Protein AF-A0A7C9TM51-F1 (afdb_monomer_lite)

Organism: NCBI:txid2707176

Foldseek 3Di:
DPPPQAFQVVLLVVLVVLLVLLVVLVVCVDPPDPSLLSSLLSLLVSLQSLLQRSQKDWDWAFDDQDPVRDTDTDTDIDRPDPDSFNLVSLVPRDPVLLVLLQVLVCPAPCVVVAVTLSRLSVVCRCSNVLSVCVVDDNHDDPPCSVSSSSSSVSSSVSSVVVNPPPPD

Radius of gyration: 18.04 Å; chains: 1; bounding box: 52×34×55 Å

Structure (mmCIF, N/CA/C/O backbone):
data_AF-A0A7C9TM51-F1
#
_entry.id   AF-A0A7C9TM51-F1
#
loop_
_atom_site.group_PDB
_atom_site.id
_atom_site.type_symbol
_atom_site.label_atom_id
_atom_site.label_alt_id
_atom_site.label_comp_id
_atom_site.label_asym_id
_atom_site.label_entity_id
_atom_site.label_seq_id
_atom_site.pdbx_PDB_ins_code
_atom_site.Cartn_x
_atom_site.Cartn_y
_atom_site.Cartn_z
_atom_site.occupancy
_atom_site.B_iso_or_equiv
_atom_site.auth_seq_id
_atom_site.auth_comp_id
_atom_site.auth_asym_id
_atom_site.auth_atom_id
_atom_site.pdbx_PDB_model_num
ATOM 1 N N . MET A 1 1 ? 15.836 -14.462 -17.657 1.00 35.88 1 MET A N 1
ATOM 2 C CA . MET A 1 1 ? 16.310 -13.190 -17.071 1.00 35.88 1 MET A CA 1
ATOM 3 C C . MET A 1 1 ? 15.719 -13.079 -15.678 1.00 35.88 1 MET A C 1
ATOM 5 O O . MET A 1 1 ? 14.525 -13.315 -15.535 1.00 35.88 1 MET A O 1
ATOM 9 N N . ALA A 1 2 ? 16.537 -12.854 -14.650 1.00 38.88 2 ALA A N 1
ATOM 10 C CA . ALA A 1 2 ? 16.034 -12.693 -13.288 1.00 38.88 2 ALA A CA 1
ATOM 11 C C . ALA A 1 2 ? 15.130 -11.451 -13.243 1.00 38.88 2 ALA A C 1
ATOM 13 O O . ALA A 1 2 ? 15.552 -10.382 -13.676 1.00 38.88 2 ALA A O 1
ATOM 14 N N . ARG A 1 3 ? 13.878 -11.611 -12.786 1.00 53.28 3 ARG A N 1
ATOM 15 C CA . ARG A 1 3 ? 12.955 -10.488 -12.568 1.00 53.28 3 ARG A CA 1
ATOM 16 C C . ARG A 1 3 ? 13.651 -9.456 -11.693 1.00 53.28 3 ARG A C 1
ATOM 18 O O . ARG A 1 3 ? 14.168 -9.835 -10.642 1.00 53.28 3 ARG A O 1
ATOM 25 N N . ASN A 1 4 ? 13.627 -8.191 -12.112 1.00 55.09 4 ASN A N 1
ATOM 26 C CA . ASN A 1 4 ? 14.012 -7.077 -11.254 1.00 55.09 4 ASN A CA 1
ATOM 27 C C . ASN A 1 4 ? 13.196 -7.189 -9.964 1.00 55.09 4 ASN A C 1
ATOM 29 O O . ASN A 1 4 ? 11.983 -7.018 -9.958 1.00 55.09 4 ASN A O 1
ATOM 33 N N . SER A 1 5 ? 13.863 -7.578 -8.885 1.00 65.50 5 SER A N 1
ATOM 34 C CA . SER A 1 5 ? 13.264 -7.854 -7.582 1.00 65.50 5 SER A CA 1
ATOM 35 C C . SER A 1 5 ? 13.151 -6.602 -6.712 1.00 65.50 5 SER A C 1
ATOM 37 O O . SER A 1 5 ? 12.808 -6.684 -5.533 1.00 65.50 5 SER A O 1
ATOM 39 N N . LEU A 1 6 ? 13.432 -5.441 -7.302 1.00 80.56 6 LEU A N 1
ATOM 40 C CA . LEU A 1 6 ? 13.344 -4.141 -6.664 1.00 80.56 6 LEU A CA 1
ATOM 41 C C . LEU A 1 6 ? 11.978 -3.498 -6.937 1.00 80.56 6 LEU A C 1
ATOM 43 O O . LEU A 1 6 ? 11.444 -3.639 -8.039 1.00 80.56 6 LEU A O 1
ATOM 47 N N . PRO A 1 7 ? 11.414 -2.788 -5.949 1.00 87.38 7 PRO A N 1
ATOM 48 C CA . PRO A 1 7 ? 10.175 -2.051 -6.133 1.00 87.38 7 PRO A CA 1
ATOM 49 C C . PRO A 1 7 ? 10.380 -0.886 -7.110 1.00 87.38 7 PRO A C 1
ATOM 51 O O . PRO A 1 7 ? 11.380 -0.170 -7.049 1.00 87.38 7 PRO A O 1
ATOM 54 N N . GLN A 1 8 ? 9.414 -0.660 -7.999 1.00 88.50 8 GLN A N 1
ATOM 55 C CA . GLN A 1 8 ? 9.436 0.477 -8.916 1.00 88.50 8 GLN A CA 1
ATOM 56 C C . GLN A 1 8 ? 9.170 1.786 -8.175 1.00 88.50 8 GLN A C 1
ATOM 58 O O . GLN A 1 8 ? 8.048 2.060 -7.743 1.00 88.50 8 GLN A O 1
ATOM 63 N N . MET A 1 9 ? 10.202 2.621 -8.057 1.00 87.62 9 MET A N 1
ATOM 64 C CA . MET A 1 9 ? 10.177 3.783 -7.165 1.00 87.62 9 MET A CA 1
ATOM 65 C C . MET A 1 9 ? 9.151 4.852 -7.542 1.00 87.62 9 MET A C 1
ATOM 67 O O . MET A 1 9 ? 8.621 5.508 -6.654 1.00 87.62 9 MET A O 1
ATOM 71 N N . HIS A 1 10 ? 8.802 5.017 -8.819 1.00 86.69 10 HIS A N 1
ATOM 72 C CA . HIS A 1 10 ? 7.739 5.958 -9.186 1.00 86.69 10 HIS A CA 1
ATOM 73 C C . HIS A 1 10 ? 6.361 5.483 -8.672 1.00 86.69 10 HIS A C 1
ATOM 75 O O . HIS A 1 10 ? 5.588 6.306 -8.190 1.00 86.69 10 HIS A O 1
ATOM 81 N N . VAL A 1 11 ? 6.085 4.165 -8.673 1.00 91.19 11 VAL A N 1
ATOM 82 C CA . VAL A 1 11 ? 4.872 3.584 -8.060 1.00 91.19 11 VAL A CA 1
ATOM 83 C C . VAL A 1 11 ? 4.890 3.813 -6.550 1.00 91.19 11 VAL A C 1
ATOM 85 O O . VAL A 1 11 ? 3.869 4.175 -5.970 1.00 91.19 11 VAL A O 1
ATOM 88 N N . VAL A 1 12 ? 6.058 3.659 -5.916 1.00 93.00 12 VAL A N 1
ATOM 89 C CA . VAL A 1 12 ? 6.255 3.943 -4.484 1.00 93.00 12 VAL A CA 1
ATOM 90 C C . VAL A 1 12 ? 5.983 5.417 -4.174 1.00 93.00 12 VAL A C 1
ATOM 92 O O . VAL A 1 12 ? 5.310 5.716 -3.193 1.00 93.00 12 VAL A O 1
ATOM 95 N N . THR A 1 13 ? 6.439 6.349 -5.012 1.00 93.19 13 THR A N 1
ATOM 96 C CA . THR A 1 13 ? 6.151 7.782 -4.852 1.00 93.19 13 THR A CA 1
ATOM 97 C C . THR A 1 13 ? 4.654 8.067 -4.945 1.00 93.19 13 THR A C 1
ATOM 99 O O . THR A 1 13 ? 4.122 8.802 -4.114 1.00 93.19 13 THR A O 1
ATOM 102 N N . THR A 1 14 ? 3.943 7.448 -5.891 1.00 94.75 14 THR A N 1
ATOM 103 C CA . THR A 1 14 ? 2.479 7.554 -5.963 1.00 94.75 14 THR A CA 1
ATOM 104 C C . THR A 1 14 ? 1.813 6.957 -4.720 1.00 94.75 14 THR A C 1
ATOM 106 O O . THR A 1 14 ? 0.929 7.586 -4.142 1.00 94.75 14 THR A O 1
ATOM 109 N N . ALA A 1 15 ? 2.265 5.791 -4.251 1.00 96.88 15 ALA A N 1
ATOM 110 C CA . ALA A 1 15 ? 1.773 5.174 -3.019 1.00 96.88 15 ALA A CA 1
ATOM 111 C C . ALA A 1 15 ? 1.973 6.091 -1.799 1.00 96.88 15 ALA A C 1
ATOM 113 O O . ALA A 1 15 ? 1.061 6.246 -0.990 1.00 96.88 15 ALA A O 1
ATOM 114 N N . ASN A 1 16 ? 3.130 6.756 -1.703 1.00 97.25 16 ASN A N 1
ATOM 115 C CA . ASN A 1 16 ? 3.433 7.722 -0.647 1.00 97.25 16 ASN A CA 1
ATOM 116 C C . ASN A 1 16 ? 2.468 8.913 -0.657 1.00 97.25 16 ASN A C 1
ATOM 118 O O . ASN A 1 16 ? 2.090 9.376 0.416 1.00 97.25 16 ASN A O 1
ATOM 122 N N . ALA A 1 17 ? 2.062 9.398 -1.834 1.00 98.00 17 ALA A N 1
ATOM 123 C CA . ALA A 1 17 ? 1.094 10.486 -1.939 1.00 98.00 17 ALA A CA 1
ATOM 124 C C . ALA A 1 17 ? -0.264 10.075 -1.349 1.00 98.00 17 ALA A C 1
ATOM 126 O O . ALA A 1 17 ? -0.779 10.768 -0.477 1.00 98.00 17 ALA A O 1
ATOM 127 N N . PHE A 1 18 ? -0.785 8.904 -1.733 1.00 98.25 18 PHE A N 1
ATOM 128 C CA . PHE A 1 18 ? -2.032 8.368 -1.172 1.00 98.25 18 PHE A CA 1
ATOM 129 C C . PHE A 1 18 ? -1.929 8.098 0.335 1.00 98.25 18 PHE A C 1
ATOM 131 O O . PHE A 1 18 ? -2.828 8.468 1.090 1.00 98.25 18 PHE A O 1
ATOM 138 N N . ALA A 1 19 ? -0.814 7.527 0.801 1.00 97.81 19 ALA A N 1
ATOM 139 C CA . ALA A 1 19 ? -0.575 7.326 2.228 1.00 97.81 19 ALA A CA 1
ATOM 140 C C . ALA A 1 19 ? -0.592 8.663 2.986 1.00 97.81 19 ALA A C 1
ATOM 142 O O . ALA A 1 19 ? -1.252 8.771 4.019 1.00 97.81 19 ALA A O 1
ATOM 143 N N . LYS A 1 20 ? 0.062 9.701 2.442 1.00 98.06 20 LYS A N 1
ATOM 144 C CA . LYS A 1 20 ? 0.092 11.031 3.057 1.00 98.06 20 LYS A CA 1
ATOM 145 C C . LYS A 1 20 ? -1.285 11.691 3.075 1.00 98.06 20 LYS A C 1
ATOM 147 O O . LYS A 1 20 ? -1.646 12.306 4.071 1.00 98.06 20 LYS A O 1
ATOM 152 N N . THR A 1 21 ? -2.080 11.540 2.019 1.00 97.88 21 THR A N 1
ATOM 153 C CA . THR A 1 21 ? -3.471 12.011 2.016 1.00 97.88 21 THR A CA 1
ATOM 154 C C . THR A 1 21 ? -4.294 11.325 3.108 1.00 97.88 21 THR A C 1
ATOM 156 O O . THR A 1 21 ? -5.058 11.990 3.802 1.00 97.88 21 THR A O 1
ATOM 159 N N . GLY A 1 22 ? -4.104 10.018 3.317 1.00 96.81 22 GLY A N 1
ATOM 160 C CA . GLY A 1 22 ? -4.700 9.297 4.444 1.00 96.81 22 GLY A CA 1
ATOM 161 C C . GLY A 1 22 ? -4.276 9.867 5.804 1.00 96.81 22 GLY A C 1
ATOM 162 O O . GLY A 1 22 ? -5.128 10.143 6.641 1.00 96.81 22 GLY A O 1
ATOM 163 N N . GLU A 1 23 ? -2.980 10.104 6.020 1.00 96.56 23 GLU A N 1
ATOM 164 C CA . GLU A 1 23 ? -2.471 10.738 7.251 1.00 96.56 23 GLU A CA 1
ATOM 165 C C . GLU A 1 23 ? -3.153 12.081 7.528 1.00 96.56 23 GLU A C 1
ATOM 167 O O . GLU A 1 23 ? -3.675 12.284 8.621 1.00 96.56 23 GLU A O 1
ATOM 172 N N . LEU A 1 24 ? -3.212 12.958 6.522 1.00 97.44 24 LEU A N 1
ATOM 173 C CA . LEU A 1 24 ? -3.816 14.286 6.654 1.00 97.44 24 LEU A CA 1
ATOM 174 C C . LEU A 1 24 ? -5.304 14.205 7.017 1.00 97.44 24 LEU A C 1
ATOM 176 O O . LEU A 1 24 ? -5.754 14.910 7.912 1.00 97.44 24 LEU A O 1
ATOM 180 N N . LEU A 1 25 ? -6.063 13.291 6.403 1.00 96.50 25 LEU A N 1
ATOM 181 C CA . LEU A 1 25 ? -7.475 13.086 6.751 1.00 96.50 25 LEU A CA 1
ATOM 182 C C . LEU A 1 25 ? -7.656 12.617 8.201 1.00 96.50 25 LEU A C 1
ATOM 184 O O . LEU A 1 25 ? -8.606 13.026 8.869 1.00 96.50 25 LEU A O 1
ATOM 188 N N . LEU A 1 26 ? -6.753 11.765 8.693 1.00 94.62 26 LEU A N 1
ATOM 189 C CA . LEU A 1 26 ? -6.781 11.277 10.071 1.00 94.62 26 LEU A CA 1
ATOM 190 C C . LEU A 1 26 ? -6.388 12.354 11.092 1.00 94.62 26 LEU A C 1
ATOM 192 O O . LEU A 1 26 ? -6.890 12.320 12.222 1.00 94.62 26 LEU A O 1
ATOM 196 N N . GLU A 1 27 ? -5.483 13.255 10.709 1.00 95.50 27 GLU A N 1
ATOM 197 C CA . GLU A 1 27 ? -5.024 14.398 11.503 1.00 95.50 27 GLU A CA 1
ATOM 198 C C . GLU A 1 27 ? -6.099 15.489 11.583 1.00 95.50 27 GLU A C 1
ATOM 200 O O . GLU A 1 27 ? -6.460 15.905 12.682 1.00 95.50 27 GLU A O 1
ATOM 205 N N . GLU A 1 28 ? -6.641 15.916 10.440 1.00 96.25 28 GLU A N 1
ATOM 206 C CA . GLU A 1 28 ? -7.578 17.042 10.347 1.00 96.25 28 GLU A CA 1
ATOM 207 C C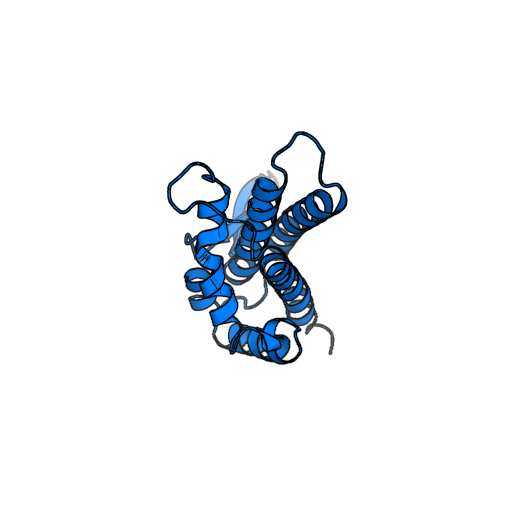 . GLU A 1 28 ? -9.001 16.679 10.777 1.00 96.25 28 GLU A C 1
ATOM 209 O O . GLU A 1 28 ? -9.665 17.485 11.424 1.00 96.25 28 GLU A O 1
ATOM 214 N N . ARG A 1 29 ? -9.477 15.476 10.422 1.00 94.69 29 ARG A N 1
ATOM 215 C CA . ARG A 1 29 ? -10.846 14.989 10.693 1.00 94.69 29 ARG A CA 1
ATOM 216 C C . ARG A 1 29 ? -11.922 16.043 10.382 1.00 94.69 29 ARG A C 1
ATOM 218 O O . ARG A 1 29 ? -12.674 16.419 11.284 1.00 94.69 29 ARG A O 1
ATOM 225 N N . PRO A 1 30 ? -12.000 16.527 9.129 1.00 93.81 30 PRO A N 1
ATOM 226 C CA . PRO A 1 30 ? -12.828 17.673 8.777 1.00 93.81 30 PRO A CA 1
ATOM 227 C C . PRO A 1 30 ? -14.290 17.473 9.190 1.00 93.81 30 PRO A C 1
ATOM 229 O O . PRO A 1 30 ? -14.953 16.513 8.781 1.00 93.81 30 PRO A O 1
ATOM 232 N N . GLU A 1 31 ? -14.785 18.400 10.011 1.00 93.38 31 GLU A N 1
ATOM 233 C CA . GLU A 1 31 ? -16.158 18.392 10.510 1.00 93.38 31 GLU A CA 1
ATOM 234 C C . GLU A 1 31 ? -17.175 18.511 9.367 1.00 93.38 31 GLU A C 1
ATOM 236 O O . GLU A 1 31 ? -16.910 19.099 8.319 1.00 93.38 31 GLU A O 1
ATOM 241 N N . GLY A 1 32 ? -18.363 17.935 9.565 1.00 91.00 32 GLY A N 1
ATOM 242 C CA . GLY A 1 32 ? -19.430 17.964 8.560 1.00 91.00 32 GLY A CA 1
ATOM 243 C C . GLY A 1 32 ? -19.178 17.078 7.333 1.00 91.00 32 GLY A C 1
ATOM 244 O O . GLY A 1 32 ? -19.927 17.172 6.363 1.00 91.00 32 GLY A O 1
ATOM 245 N N . THR A 1 33 ? -18.159 16.211 7.365 1.00 90.81 33 THR A N 1
ATOM 246 C CA . THR A 1 33 ? -17.851 15.263 6.285 1.00 90.81 33 THR A CA 1
ATOM 247 C C . THR A 1 33 ? -17.610 13.850 6.815 1.00 90.81 33 THR A C 1
ATOM 249 O O . THR A 1 33 ? -17.081 13.662 7.912 1.00 90.81 33 THR A O 1
ATOM 252 N N . ASP A 1 34 ? -17.928 12.838 6.004 1.00 90.44 34 ASP A N 1
ATOM 253 C CA . ASP A 1 34 ? -17.600 11.438 6.295 1.00 90.44 34 ASP A CA 1
ATOM 254 C C . ASP A 1 34 ? -16.144 11.114 5.914 1.00 90.44 34 ASP A C 1
ATOM 256 O O . ASP A 1 34 ? -15.876 10.234 5.094 1.00 90.44 34 ASP A O 1
ATOM 260 N N . TRP A 1 35 ? -15.182 11.829 6.504 1.00 93.25 35 TRP A N 1
ATOM 261 C CA . TRP A 1 35 ? -13.745 11.747 6.185 1.00 93.25 35 TRP A CA 1
ATOM 262 C C . TRP A 1 35 ? -13.140 10.337 6.323 1.00 93.25 35 TRP A C 1
ATOM 264 O O . TRP A 1 35 ? -12.103 10.032 5.731 1.00 93.25 35 TRP A O 1
ATOM 274 N N . LEU A 1 36 ? -13.795 9.451 7.075 1.00 92.38 36 LEU A N 1
ATOM 275 C CA . LEU A 1 36 ? -13.328 8.094 7.336 1.00 92.38 36 LEU A CA 1
ATOM 276 C C . LEU A 1 36 ? -13.280 7.222 6.071 1.00 92.38 36 LEU A C 1
ATOM 278 O O . LEU A 1 36 ? -12.363 6.418 5.906 1.00 92.38 36 LEU A O 1
ATOM 282 N N . TYR A 1 37 ? -14.242 7.375 5.162 1.00 92.50 37 TYR A N 1
ATOM 283 C CA . TYR A 1 37 ? -14.270 6.614 3.911 1.00 92.50 37 TYR A CA 1
ATOM 284 C C . TYR A 1 37 ? -13.144 7.007 2.948 1.00 92.50 37 TYR A C 1
ATOM 286 O O . TYR A 1 37 ? -12.391 6.113 2.550 1.00 92.50 37 TYR A O 1
ATOM 294 N N . PRO A 1 38 ? -12.937 8.297 2.603 1.00 94.12 38 PRO A N 1
ATOM 295 C CA . PRO A 1 38 ? -11.786 8.688 1.804 1.00 94.12 38 PRO A CA 1
ATOM 296 C C . PRO A 1 38 ? -10.469 8.358 2.514 1.00 94.12 38 PRO A C 1
ATOM 298 O O . PRO A 1 38 ? -9.528 7.965 1.830 1.00 94.12 38 PRO A O 1
ATOM 301 N N . PHE A 1 39 ? -10.394 8.411 3.851 1.00 95.06 39 PHE A N 1
ATOM 302 C CA . PHE A 1 39 ? -9.228 7.921 4.592 1.00 95.06 39 PHE A CA 1
ATOM 303 C C . PHE A 1 39 ? -8.923 6.456 4.243 1.00 95.06 39 PHE A C 1
ATOM 305 O O . PHE A 1 39 ? -7.824 6.148 3.779 1.00 95.06 39 PHE A O 1
ATOM 312 N N . VAL A 1 40 ? -9.901 5.553 4.395 1.00 94.69 40 VAL A N 1
ATOM 313 C CA . VAL A 1 40 ? -9.701 4.121 4.119 1.00 94.69 40 VAL A CA 1
ATOM 314 C C . VAL A 1 40 ? -9.357 3.883 2.655 1.00 94.69 40 VAL A C 1
ATOM 316 O O . VAL A 1 40 ? -8.464 3.090 2.374 1.00 94.69 40 VAL A O 1
ATOM 319 N N . VAL A 1 41 ? -10.015 4.578 1.723 1.00 95.00 41 VAL A N 1
ATOM 320 C CA . VAL A 1 41 ? -9.732 4.465 0.284 1.00 95.00 41 VAL A CA 1
ATOM 321 C C . VAL A 1 41 ? -8.282 4.841 -0.020 1.00 95.00 41 VAL A C 1
ATOM 323 O O . VAL A 1 41 ? -7.596 4.086 -0.705 1.00 95.00 41 VAL A O 1
ATOM 326 N N . ASN A 1 42 ? -7.798 5.965 0.513 1.00 97.06 42 ASN A N 1
ATOM 327 C CA . ASN A 1 42 ? -6.428 6.430 0.292 1.00 97.06 42 ASN A CA 1
ATOM 328 C C . ASN A 1 42 ? -5.394 5.457 0.882 1.00 97.06 42 ASN A C 1
ATOM 330 O O . ASN A 1 42 ? -4.459 5.061 0.188 1.00 97.06 42 ASN A O 1
ATOM 334 N N . VAL A 1 43 ? -5.583 5.007 2.125 1.00 96.81 43 VAL A N 1
ATOM 335 C CA . VAL A 1 43 ? -4.648 4.073 2.780 1.00 96.81 43 VAL A CA 1
ATOM 336 C C . VAL A 1 43 ? -4.689 2.681 2.134 1.00 96.81 43 VAL A C 1
ATOM 338 O O . VAL A 1 43 ? -3.660 2.033 1.963 1.00 96.81 43 VAL A O 1
ATOM 341 N N . ALA A 1 44 ? -5.863 2.198 1.733 1.00 95.56 44 ALA A N 1
ATOM 342 C CA . ALA A 1 44 ? -5.976 0.926 1.027 1.00 95.56 44 ALA A CA 1
ATOM 343 C C . ALA A 1 44 ? -5.300 0.989 -0.354 1.00 95.56 44 ALA A C 1
ATOM 345 O O . ALA A 1 44 ? -4.607 0.050 -0.749 1.00 95.56 44 ALA A O 1
ATOM 346 N N . LEU A 1 45 ? -5.441 2.112 -1.063 1.00 95.75 45 LEU A N 1
ATOM 347 C CA . LEU A 1 45 ? -4.797 2.313 -2.356 1.00 95.75 45 LEU A CA 1
ATOM 348 C C . LEU A 1 45 ? -3.274 2.443 -2.234 1.00 95.75 45 LEU A C 1
ATOM 350 O O . LEU A 1 45 ? -2.555 1.915 -3.082 1.00 95.75 45 LEU A O 1
ATOM 354 N N . SER A 1 46 ? -2.750 3.071 -1.176 1.00 97.62 46 SER A N 1
ATOM 355 C CA . SER A 1 46 ? -1.300 3.091 -0.948 1.00 97.62 46 SER A CA 1
ATOM 356 C C . SER A 1 46 ? -0.745 1.684 -0.722 1.00 97.62 46 SER A C 1
ATOM 358 O O . SER A 1 46 ? 0.273 1.339 -1.318 1.00 97.62 46 SER A O 1
ATOM 360 N N . ILE A 1 47 ? -1.436 0.837 0.051 1.00 97.12 47 ILE A N 1
ATOM 361 C CA . ILE A 1 47 ? -1.072 -0.579 0.244 1.00 97.12 47 ILE A CA 1
ATOM 362 C C . ILE A 1 47 ? -1.066 -1.332 -1.091 1.00 97.12 47 ILE A C 1
ATOM 364 O O . ILE A 1 47 ? -0.095 -2.030 -1.394 1.00 97.12 47 ILE A O 1
ATOM 368 N N . GLU A 1 48 ? -2.111 -1.168 -1.908 1.00 95.69 48 GLU A N 1
ATOM 369 C CA . GLU A 1 48 ? -2.185 -1.767 -3.246 1.00 95.69 48 GLU A CA 1
ATOM 370 C C . GLU A 1 48 ? -0.971 -1.373 -4.095 1.00 95.69 48 GLU A C 1
ATOM 372 O O . GLU A 1 48 ? -0.307 -2.234 -4.678 1.00 95.69 48 GLU A O 1
ATOM 377 N N . LEU A 1 49 ? -0.650 -0.079 -4.140 1.00 95.19 49 LEU A N 1
ATOM 378 C CA . LEU A 1 49 ? 0.453 0.451 -4.936 1.00 95.19 49 LEU A CA 1
ATOM 379 C C . LEU A 1 49 ? 1.822 0.010 -4.407 1.00 95.19 49 LEU A C 1
ATOM 381 O O . LEU A 1 49 ? 2.692 -0.336 -5.205 1.00 95.19 49 LEU A O 1
ATOM 385 N N . TYR A 1 50 ? 2.016 -0.070 -3.089 1.00 96.00 50 TYR A N 1
ATOM 386 C CA . TYR A 1 50 ? 3.233 -0.636 -2.505 1.00 96.00 50 TYR A CA 1
ATOM 387 C C . TYR A 1 50 ? 3.442 -2.090 -2.937 1.00 96.00 50 TYR A C 1
ATOM 389 O O . TYR A 1 50 ? 4.530 -2.443 -3.390 1.00 96.00 50 TYR A O 1
ATOM 397 N N . LEU A 1 51 ? 2.403 -2.928 -2.888 1.00 95.00 51 LEU A N 1
ATOM 398 C CA . LEU A 1 51 ? 2.490 -4.311 -3.367 1.00 95.00 51 LEU A CA 1
ATOM 399 C C . LEU A 1 51 ? 2.745 -4.367 -4.880 1.00 95.00 51 LEU A C 1
ATOM 401 O O . LEU A 1 51 ? 3.601 -5.128 -5.336 1.00 95.00 51 LEU A O 1
ATOM 405 N N . LYS A 1 52 ? 2.050 -3.531 -5.660 1.00 93.50 52 LYS A N 1
ATOM 406 C CA . LYS A 1 52 ? 2.228 -3.443 -7.115 1.00 93.50 52 LYS A CA 1
ATOM 407 C C . LYS A 1 52 ? 3.599 -2.925 -7.520 1.00 93.50 52 LYS A C 1
ATOM 409 O O . LYS A 1 52 ? 4.057 -3.301 -8.593 1.00 93.50 52 LYS A O 1
ATOM 414 N N . SER A 1 53 ? 4.283 -2.150 -6.680 1.00 92.88 53 SER A N 1
ATOM 415 C CA . SER A 1 53 ? 5.641 -1.685 -6.970 1.00 92.88 53 SER A CA 1
ATOM 416 C C . SER A 1 53 ? 6.623 -2.848 -7.169 1.00 92.88 53 SER A C 1
ATOM 418 O O . SER A 1 53 ? 7.476 -2.763 -8.046 1.00 92.88 53 SER A O 1
ATOM 420 N N . TYR A 1 54 ? 6.455 -3.970 -6.457 1.00 91.38 54 TYR A N 1
ATOM 421 C CA . TYR A 1 54 ? 7.241 -5.202 -6.649 1.00 91.38 54 TYR A CA 1
ATOM 422 C C . TYR A 1 54 ? 6.831 -6.025 -7.879 1.00 91.38 54 TYR A C 1
ATOM 424 O O . TYR A 1 54 ? 7.508 -6.983 -8.249 1.00 91.38 54 TYR A O 1
ATOM 432 N N . LEU A 1 55 ? 5.683 -5.700 -8.472 1.00 91.00 55 LEU A N 1
ATOM 433 C CA . LEU A 1 55 ? 5.076 -6.380 -9.619 1.00 91.00 55 LEU A CA 1
ATOM 434 C C . LEU A 1 55 ? 5.041 -5.464 -10.846 1.00 91.00 55 LEU A C 1
ATOM 436 O O . LEU A 1 55 ? 4.290 -5.704 -11.790 1.00 91.00 55 LEU A O 1
ATOM 440 N N . ALA A 1 56 ? 5.784 -4.371 -10.803 1.00 88.75 56 ALA A N 1
ATOM 441 C CA . ALA A 1 56 ? 5.830 -3.378 -11.845 1.00 88.75 56 ALA A CA 1
ATOM 442 C C . ALA A 1 56 ? 7.157 -3.509 -12.596 1.00 88.75 56 ALA A C 1
ATOM 444 O O . ALA A 1 56 ? 8.223 -3.684 -12.003 1.00 88.75 56 ALA A O 1
ATOM 445 N N . GLU A 1 57 ? 7.083 -3.438 -13.916 1.00 83.94 57 GLU A N 1
ATOM 446 C CA . GLU A 1 57 ? 8.232 -3.465 -14.811 1.00 83.94 57 GLU A CA 1
ATOM 447 C C . GLU A 1 57 ? 8.227 -2.173 -15.627 1.00 83.94 57 GLU A C 1
ATOM 449 O O . GLU A 1 57 ? 7.171 -1.707 -16.070 1.00 83.94 57 GLU A O 1
ATOM 454 N N . GLU A 1 58 ? 9.404 -1.568 -15.780 1.00 78.75 58 GLU A N 1
ATOM 455 C CA . GLU A 1 58 ? 9.547 -0.399 -16.640 1.00 78.75 58 GLU A CA 1
ATOM 456 C C . GLU A 1 58 ? 9.444 -0.835 -18.093 1.00 78.75 58 GLU A C 1
ATOM 458 O O . GLU A 1 58 ? 10.120 -1.770 -18.521 1.00 78.75 58 GLU A O 1
ATOM 463 N N . ASP A 1 59 ? 8.602 -0.135 -18.838 1.00 79.56 59 ASP A N 1
ATOM 464 C CA . ASP A 1 59 ? 8.439 -0.326 -20.268 1.00 79.56 59 ASP A CA 1
ATOM 465 C C . ASP A 1 59 ? 8.856 0.976 -20.953 1.00 79.56 59 ASP A C 1
ATOM 467 O O . ASP A 1 59 ? 8.285 2.040 -20.698 1.00 79.56 59 ASP A O 1
ATOM 471 N N . LEU A 1 60 ? 9.922 0.920 -21.747 1.00 79.62 60 LEU A N 1
ATOM 472 C CA . LEU A 1 60 ? 10.440 2.073 -22.477 1.00 79.62 60 LEU A CA 1
ATOM 473 C C . LEU A 1 60 ? 9.935 1.985 -23.908 1.00 79.62 60 LEU A C 1
ATOM 475 O O . LEU A 1 60 ? 10.430 1.191 -24.705 1.00 79.62 60 LEU A O 1
ATOM 479 N N . ILE A 1 61 ? 8.966 2.831 -24.236 1.00 81.44 61 ILE A N 1
ATOM 480 C CA . ILE A 1 61 ? 8.375 2.865 -25.570 1.00 81.44 61 ILE A CA 1
ATOM 481 C C . ILE A 1 61 ? 9.008 4.028 -26.345 1.00 81.44 61 ILE A C 1
ATOM 483 O O . ILE A 1 61 ? 9.015 5.151 -25.830 1.00 81.44 61 ILE A O 1
ATOM 487 N N . PRO A 1 62 ? 9.557 3.800 -27.555 1.00 84.06 62 PRO A N 1
ATOM 488 C CA . PRO A 1 62 ? 10.008 4.876 -28.432 1.00 84.06 62 PRO A CA 1
ATOM 489 C C . PRO A 1 62 ? 8.893 5.905 -28.631 1.00 84.06 62 PRO A C 1
ATOM 491 O O . PRO A 1 62 ? 7.794 5.562 -29.059 1.00 84.06 62 PRO A O 1
ATOM 494 N N . PHE A 1 63 ? 9.171 7.159 -28.295 1.00 88.75 63 PHE A N 1
ATOM 495 C CA . PHE A 1 63 ? 8.208 8.256 -28.361 1.00 88.75 63 PHE A CA 1
ATOM 496 C C . PHE A 1 63 ? 8.493 9.191 -29.534 1.00 88.75 63 PHE A C 1
ATOM 498 O O . PHE A 1 63 ? 7.574 9.601 -30.237 1.00 88.75 63 PHE A O 1
ATOM 505 N N . LEU A 1 64 ? 9.767 9.513 -29.759 1.00 88.94 64 LEU A N 1
ATOM 506 C CA . LEU A 1 64 ? 10.192 10.414 -30.824 1.00 88.94 64 LEU A CA 1
ATOM 507 C C . LEU A 1 64 ? 11.567 9.992 -31.334 1.00 88.94 64 LEU A C 1
ATOM 509 O O . LEU A 1 64 ? 12.474 9.798 -30.529 1.00 88.94 64 LEU A O 1
ATOM 513 N N . VAL A 1 65 ? 11.719 9.878 -32.651 1.00 89.12 65 VAL A N 1
ATOM 514 C CA . VAL A 1 65 ? 13.024 9.724 -33.309 1.00 89.12 65 VAL A CA 1
ATOM 515 C C . VAL A 1 65 ? 13.423 11.088 -33.863 1.00 89.12 65 VAL A C 1
ATOM 517 O O . VAL A 1 65 ? 12.644 11.710 -34.583 1.00 89.12 65 VAL A O 1
ATOM 520 N N . HIS A 1 66 ? 14.602 11.566 -33.485 1.00 90.69 66 HIS A N 1
ATOM 521 C CA . HIS A 1 66 ? 15.151 12.859 -33.888 1.00 90.69 66 HIS A CA 1
ATOM 522 C C . HIS A 1 66 ? 15.872 12.751 -35.235 1.00 90.69 66 HIS A C 1
ATOM 524 O O . HIS A 1 66 ? 16.283 11.665 -35.648 1.00 90.69 66 HIS A O 1
ATOM 530 N N . GLU A 1 67 ? 16.060 13.883 -35.919 1.00 89.94 67 GLU A N 1
ATOM 531 C CA . GLU A 1 67 ? 16.751 13.940 -37.221 1.00 89.94 67 GLU A CA 1
ATOM 532 C C . GLU A 1 67 ? 18.212 13.459 -37.151 1.00 89.94 67 GLU A C 1
ATOM 534 O O . GLU A 1 67 ? 18.753 12.979 -38.145 1.00 89.94 67 GLU A O 1
ATOM 539 N N . ASP A 1 68 ? 18.836 13.527 -35.971 1.00 92.12 68 ASP A N 1
ATOM 540 C CA . ASP A 1 68 ? 20.190 13.022 -35.706 1.00 92.12 68 ASP A CA 1
ATOM 541 C C . ASP A 1 68 ? 20.255 11.497 -35.472 1.00 92.12 68 ASP A C 1
ATOM 543 O O . ASP A 1 68 ? 21.327 10.946 -35.219 1.00 92.12 68 ASP A O 1
ATOM 547 N N . GLY A 1 69 ? 19.114 10.804 -35.556 1.00 87.69 69 GLY A N 1
ATOM 548 C CA . GLY A 1 69 ? 18.989 9.364 -35.334 1.00 87.69 69 GLY A CA 1
ATOM 549 C C . GLY A 1 69 ? 18.843 8.952 -33.866 1.00 87.69 69 GLY A C 1
ATOM 550 O O . GLY A 1 69 ? 18.678 7.762 -33.586 1.00 87.69 69 GLY A O 1
ATOM 551 N N . SER A 1 70 ? 18.867 9.888 -32.913 1.00 90.25 70 SER A N 1
ATOM 552 C CA . SER A 1 70 ? 18.581 9.593 -31.507 1.00 90.25 70 SER A CA 1
ATOM 553 C C . SER A 1 70 ? 17.084 9.346 -31.277 1.00 90.25 70 SER A C 1
ATOM 555 O O . SER A 1 70 ? 16.231 9.771 -32.052 1.00 90.25 70 SER A O 1
ATOM 557 N N . THR A 1 71 ? 16.727 8.611 -30.218 1.00 90.81 71 THR A N 1
ATOM 558 C CA . THR A 1 71 ? 15.325 8.303 -29.880 1.00 90.81 71 THR A CA 1
ATOM 559 C C . THR A 1 71 ? 15.023 8.705 -28.442 1.00 90.81 71 THR A C 1
ATOM 561 O O . THR A 1 71 ? 15.662 8.223 -27.506 1.00 90.81 71 THR A O 1
ATOM 564 N N . THR A 1 72 ? 14.019 9.557 -28.248 1.00 87.75 72 THR A N 1
ATOM 565 C CA . THR A 1 72 ? 13.402 9.791 -26.941 1.00 87.75 72 THR A CA 1
ATOM 566 C C . THR A 1 72 ? 12.433 8.659 -26.640 1.00 87.75 72 THR A C 1
ATOM 568 O O . THR A 1 72 ? 11.569 8.339 -27.455 1.00 87.75 72 THR A O 1
ATOM 571 N N . TYR A 1 73 ? 12.547 8.086 -25.447 1.00 84.50 73 TYR A N 1
ATOM 572 C CA . TYR A 1 73 ? 11.641 7.056 -24.951 1.00 84.50 73 TYR A CA 1
ATOM 573 C C . TYR A 1 73 ? 10.682 7.655 -23.927 1.00 84.50 73 TYR A C 1
ATOM 575 O O . TYR A 1 73 ? 11.093 8.421 -23.053 1.00 84.50 73 TYR A O 1
ATOM 583 N N . GLN A 1 74 ? 9.414 7.269 -24.003 1.00 81.56 74 GLN A N 1
ATOM 584 C CA . GLN A 1 74 ? 8.456 7.500 -22.936 1.00 81.56 74 GLN A CA 1
ATOM 585 C C . GLN A 1 74 ? 8.504 6.317 -21.969 1.00 81.56 74 GLN A C 1
ATOM 587 O O . GLN A 1 74 ? 8.429 5.154 -22.372 1.00 81.56 74 GLN A O 1
ATOM 592 N N . ARG A 1 75 ? 8.651 6.623 -20.678 1.00 75.06 75 ARG A N 1
ATOM 593 C CA . ARG A 1 75 ? 8.645 5.620 -19.615 1.00 75.06 75 ARG A CA 1
ATOM 594 C C . ARG A 1 75 ? 7.207 5.307 -19.232 1.00 75.06 75 ARG A C 1
ATOM 596 O O . ARG A 1 75 ? 6.515 6.150 -18.667 1.00 75.06 75 ARG A O 1
ATOM 603 N N . PHE A 1 76 ? 6.793 4.086 -19.513 1.00 75.94 76 PHE A N 1
ATOM 604 C CA . PHE A 1 76 ? 5.584 3.491 -18.979 1.00 75.94 76 PHE A CA 1
ATOM 605 C C . PHE A 1 76 ? 5.946 2.484 -17.904 1.00 75.94 76 PHE A C 1
ATOM 607 O O . PHE A 1 76 ? 7.100 2.093 -17.714 1.00 75.94 76 PHE A O 1
ATOM 614 N N . THR A 1 77 ? 4.944 2.071 -17.148 1.00 76.69 77 THR A N 1
ATOM 615 C CA . THR A 1 77 ? 5.116 0.997 -16.187 1.00 76.69 77 THR A CA 1
ATOM 616 C C . THR A 1 77 ? 3.992 0.016 -16.334 1.00 76.69 77 THR A C 1
ATOM 618 O O . THR A 1 77 ? 2.814 0.347 -16.199 1.00 76.69 77 THR A O 1
ATOM 621 N N . LYS A 1 78 ? 4.386 -1.212 -16.638 1.00 80.62 78 LYS A N 1
ATOM 622 C CA . LYS A 1 78 ? 3.483 -2.328 -16.800 1.00 80.62 78 LYS A CA 1
ATOM 623 C C . LYS A 1 78 ? 3.455 -3.093 -15.492 1.00 80.62 78 LYS A C 1
ATOM 625 O O . LYS A 1 78 ? 4.455 -3.666 -15.071 1.00 80.62 78 LYS A O 1
ATOM 630 N N . CYS A 1 79 ? 2.300 -3.111 -14.836 1.00 79.25 79 CYS A N 1
ATOM 631 C CA . CYS A 1 79 ? 2.099 -4.016 -13.715 1.00 79.25 79 CYS A CA 1
ATOM 632 C C . CYS A 1 79 ? 1.716 -5.395 -14.255 1.00 79.25 79 CYS A C 1
ATOM 634 O O . CYS A 1 79 ? 0.729 -5.526 -14.977 1.00 79.25 79 CYS A O 1
ATOM 636 N N . ILE A 1 80 ? 2.462 -6.435 -13.880 1.00 78.50 80 ILE A N 1
ATOM 637 C CA . ILE A 1 80 ? 2.153 -7.820 -14.270 1.00 78.50 80 ILE A CA 1
ATOM 638 C C . ILE A 1 80 ? 0.929 -8.381 -13.524 1.00 78.50 80 ILE A C 1
ATOM 640 O O . ILE A 1 80 ? 0.474 -9.489 -13.809 1.00 78.50 80 ILE A O 1
ATOM 644 N N . ALA A 1 81 ? 0.395 -7.639 -12.549 1.00 82.94 81 ALA A N 1
ATOM 645 C CA . ALA A 1 81 ? -0.764 -8.025 -11.763 1.00 82.94 81 ALA A CA 1
ATOM 646 C C . ALA A 1 81 ? -1.877 -6.969 -11.835 1.00 82.94 81 ALA A C 1
ATOM 648 O O . ALA A 1 81 ? -1.807 -5.915 -11.212 1.00 82.94 81 ALA A O 1
ATOM 649 N N . HIS A 1 82 ? -2.962 -7.316 -12.527 1.00 82.94 82 HIS A N 1
ATOM 650 C CA . HIS A 1 82 ? -4.183 -6.504 -12.611 1.00 82.94 82 HIS A CA 1
ATOM 651 C C . HIS A 1 82 ? -5.169 -6.745 -11.457 1.00 82.94 82 HIS A C 1
ATOM 653 O O . HIS A 1 82 ? -6.300 -6.284 -11.509 1.00 82.94 82 HIS A O 1
ATOM 659 N N . ASP A 1 83 ? -4.757 -7.491 -10.430 1.00 85.69 83 ASP A N 1
ATOM 660 C CA . ASP A 1 83 ? -5.597 -7.711 -9.253 1.00 85.69 83 ASP A CA 1
ATOM 661 C C . ASP A 1 83 ? -5.623 -6.449 -8.374 1.00 85.69 83 ASP A C 1
ATOM 663 O O . ASP A 1 83 ? -4.727 -5.601 -8.457 1.00 85.69 83 ASP A O 1
ATOM 667 N N . HIS A 1 84 ? -6.636 -6.343 -7.526 1.00 87.69 84 HIS A N 1
ATOM 668 C CA . HIS A 1 84 ? -6.805 -5.255 -6.559 1.00 87.69 84 HIS A CA 1
ATOM 669 C C . HIS A 1 84 ? -6.829 -5.772 -5.119 1.00 87.69 84 HIS A C 1
ATOM 671 O O . HIS A 1 84 ? -6.704 -5.001 -4.172 1.00 87.69 84 HIS A O 1
ATOM 677 N N . ARG A 1 85 ? -6.956 -7.089 -4.928 1.00 90.44 85 ARG A N 1
ATOM 678 C CA . ARG A 1 85 ? -6.935 -7.693 -3.603 1.00 90.44 85 ARG A CA 1
ATOM 679 C C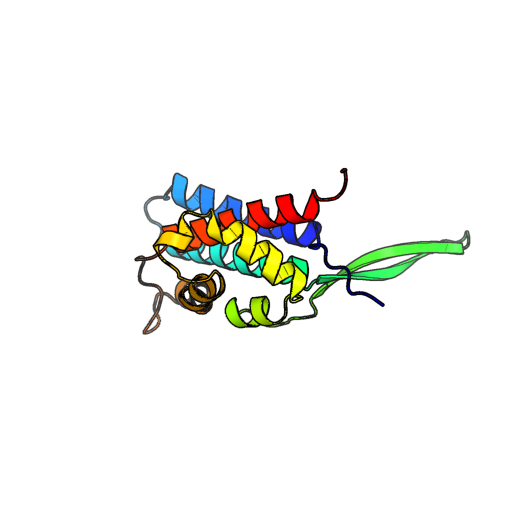 . ARG A 1 85 ? -5.509 -7.869 -3.102 1.00 90.44 85 ARG A C 1
ATOM 681 O O . ARG A 1 85 ? -4.649 -8.406 -3.805 1.00 90.44 85 ARG A O 1
ATOM 688 N N . PHE A 1 86 ? -5.275 -7.480 -1.853 1.00 93.75 86 PHE A N 1
ATOM 689 C CA . PHE A 1 86 ? -3.939 -7.506 -1.259 1.00 93.75 86 PHE A CA 1
ATOM 690 C C . PHE A 1 86 ? -3.359 -8.916 -1.174 1.00 93.75 86 PHE A C 1
ATOM 692 O O . PHE A 1 86 ? -2.199 -9.111 -1.529 1.00 93.75 86 PHE A O 1
ATOM 699 N N . ASP A 1 87 ? -4.165 -9.905 -0.780 1.00 90.88 87 ASP A N 1
ATOM 700 C CA . ASP A 1 87 ? -3.746 -11.308 -0.710 1.00 90.88 87 ASP A CA 1
ATOM 701 C C . ASP A 1 87 ? -3.271 -11.834 -2.070 1.00 90.88 87 ASP A C 1
ATOM 703 O O . ASP A 1 87 ? -2.210 -12.450 -2.192 1.00 90.88 87 ASP A O 1
ATOM 707 N N . LYS A 1 88 ? -4.015 -11.513 -3.131 1.00 92.50 88 LYS A N 1
ATOM 708 C CA . LYS A 1 88 ? -3.697 -11.939 -4.499 1.00 92.50 88 LYS A CA 1
ATOM 709 C C . LYS A 1 88 ? -2.471 -11.239 -5.063 1.00 92.50 88 LYS A C 1
ATOM 711 O O . LYS A 1 88 ? -1.703 -11.862 -5.800 1.00 92.50 88 LYS A O 1
ATOM 716 N N . LEU A 1 89 ? -2.274 -9.966 -4.729 1.00 93.81 89 LEU A N 1
ATOM 717 C CA . LEU A 1 89 ? -1.070 -9.226 -5.095 1.00 93.81 89 LEU A CA 1
ATOM 718 C C . LEU A 1 89 ? 0.150 -9.783 -4.362 1.00 93.81 89 LEU A C 1
ATOM 720 O O . LEU A 1 89 ? 1.138 -10.131 -5.007 1.00 93.81 89 LEU A O 1
ATOM 724 N N . TYR A 1 90 ? 0.062 -9.959 -3.044 1.00 94.75 90 TYR A N 1
ATOM 725 C CA . TYR A 1 90 ? 1.156 -10.490 -2.238 1.00 94.75 90 TYR A CA 1
ATOM 726 C C . TYR A 1 90 ? 1.568 -11.894 -2.685 1.00 94.75 90 TYR A C 1
ATOM 728 O O . TYR A 1 90 ? 2.757 -12.151 -2.856 1.00 94.75 90 TYR A O 1
ATOM 736 N N . ALA A 1 91 ? 0.616 -12.777 -2.999 1.00 93.81 91 ALA A N 1
ATOM 737 C CA . ALA A 1 91 ? 0.910 -14.121 -3.495 1.00 93.81 91 ALA A CA 1
ATOM 738 C C . ALA A 1 91 ? 1.827 -14.129 -4.736 1.00 93.81 91 ALA A C 1
ATOM 740 O O . ALA A 1 91 ? 2.673 -15.021 -4.861 1.00 93.81 91 ALA A O 1
ATOM 741 N N . LYS A 1 92 ? 1.703 -13.118 -5.612 1.00 93.44 92 LYS A N 1
ATOM 742 C CA . LYS A 1 92 ? 2.481 -12.962 -6.855 1.00 93.44 92 LYS A CA 1
ATOM 743 C C . LYS A 1 92 ? 3.886 -12.389 -6.641 1.00 93.44 92 LYS A C 1
ATOM 745 O O . LYS A 1 92 ? 4.711 -12.486 -7.552 1.00 93.44 92 LYS A O 1
ATOM 750 N N . ILE A 1 93 ? 4.173 -11.806 -5.474 1.00 92.31 93 ILE A N 1
ATOM 751 C CA . ILE A 1 93 ? 5.499 -11.264 -5.154 1.00 92.31 93 ILE A CA 1
ATOM 752 C C . ILE A 1 93 ? 6.519 -12.417 -5.087 1.00 92.31 93 ILE A C 1
ATOM 754 O O . ILE A 1 93 ? 6.218 -13.470 -4.508 1.00 92.31 93 ILE A O 1
ATOM 758 N N . PRO A 1 94 ? 7.734 -12.256 -5.658 1.00 91.06 94 PRO A N 1
ATOM 759 C CA . PRO A 1 94 ? 8.771 -13.283 -5.613 1.00 91.06 94 PRO A CA 1
ATOM 760 C C . PRO A 1 94 ? 9.061 -13.779 -4.190 1.00 91.06 94 PRO A C 1
ATOM 762 O O . PRO A 1 94 ? 9.167 -12.987 -3.255 1.00 91.06 94 PRO A O 1
ATOM 765 N N . ALA A 1 95 ? 9.246 -15.094 -4.029 1.00 92.19 95 ALA A N 1
ATOM 766 C CA . ALA A 1 95 ? 9.399 -15.731 -2.716 1.00 92.19 95 ALA A CA 1
ATOM 767 C C . ALA A 1 95 ? 10.509 -15.106 -1.854 1.00 92.19 95 ALA A C 1
ATOM 769 O O . ALA A 1 95 ? 10.290 -14.847 -0.678 1.00 92.19 95 ALA A O 1
ATOM 77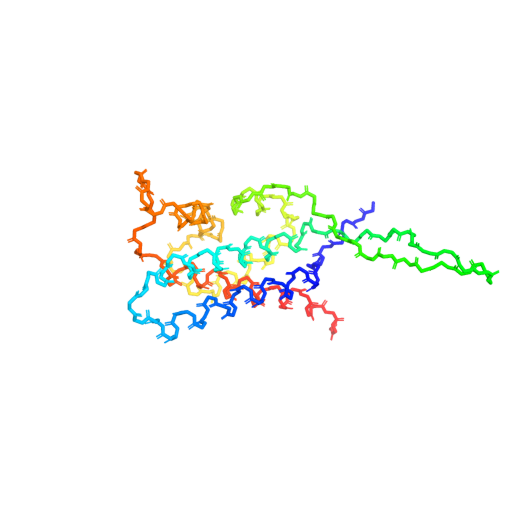0 N N . HIS A 1 96 ? 11.661 -14.781 -2.448 1.00 90.19 96 HIS A N 1
ATOM 771 C CA . HIS A 1 96 ? 12.770 -14.155 -1.724 1.00 90.19 96 HIS A CA 1
ATOM 772 C C . HIS A 1 96 ? 12.435 -12.746 -1.197 1.00 90.19 96 HIS A C 1
ATOM 774 O O . HIS A 1 96 ? 12.917 -12.368 -0.133 1.00 90.19 96 HIS A O 1
ATOM 780 N N . ILE A 1 97 ? 11.589 -11.976 -1.895 1.00 92.06 97 ILE A N 1
ATOM 781 C CA . ILE A 1 97 ? 11.094 -10.681 -1.403 1.00 92.06 97 ILE A CA 1
ATOM 782 C C . ILE A 1 97 ? 10.070 -10.894 -0.293 1.00 92.06 97 ILE A C 1
ATOM 784 O O . ILE A 1 97 ? 10.165 -10.238 0.741 1.00 92.06 97 ILE A O 1
ATOM 788 N N . LYS A 1 98 ? 9.155 -11.860 -0.443 1.00 93.94 98 LYS A N 1
ATOM 789 C CA . LYS A 1 98 ? 8.219 -12.227 0.632 1.00 93.94 98 LYS A CA 1
ATOM 790 C C . LYS A 1 98 ? 8.952 -12.620 1.911 1.00 93.94 98 LYS A C 1
ATOM 792 O O . LYS A 1 98 ? 8.582 -12.149 2.977 1.00 93.94 98 LYS A O 1
ATOM 797 N N . SER A 1 99 ? 10.035 -13.392 1.806 1.00 93.44 99 SER A N 1
ATOM 798 C CA . SER A 1 99 ? 10.880 -13.741 2.952 1.00 93.44 99 SER A CA 1
ATOM 799 C C . SER A 1 99 ? 11.514 -12.517 3.620 1.00 93.44 99 SER A C 1
ATOM 801 O O . SER A 1 99 ? 11.558 -12.468 4.846 1.00 93.44 99 SER A O 1
ATOM 803 N N . LYS A 1 100 ? 11.967 -11.515 2.851 1.00 93.12 100 LYS A N 1
ATOM 804 C CA . LYS A 1 100 ? 12.478 -10.250 3.412 1.00 93.12 100 LYS A CA 1
ATOM 805 C C . LYS A 1 100 ? 11.378 -9.460 4.123 1.00 93.12 100 LYS A C 1
ATOM 807 O O . LYS A 1 100 ? 11.586 -9.017 5.247 1.00 93.12 100 LYS A O 1
ATOM 812 N N . ILE A 1 101 ? 10.203 -9.339 3.501 1.00 94.81 101 ILE A N 1
ATOM 813 C CA . ILE A 1 101 ? 9.035 -8.683 4.106 1.00 94.81 101 ILE A CA 1
ATOM 814 C C . ILE A 1 101 ? 8.666 -9.377 5.421 1.00 94.81 101 ILE A C 1
ATOM 816 O O . ILE A 1 101 ? 8.520 -8.714 6.440 1.00 94.81 101 ILE A O 1
ATOM 820 N N . GLU A 1 102 ? 8.579 -10.706 5.427 1.00 95.56 102 GLU A N 1
ATOM 821 C CA . GLU A 1 102 ? 8.231 -11.476 6.623 1.00 95.56 102 GLU A CA 1
ATOM 822 C C . GLU A 1 102 ? 9.307 -11.365 7.716 1.00 95.56 102 GLU A C 1
ATOM 824 O O . GLU A 1 102 ? 8.992 -11.337 8.904 1.00 95.56 102 GLU A O 1
ATOM 829 N N . SER A 1 103 ? 10.583 -11.250 7.338 1.00 94.31 103 SER A N 1
ATOM 830 C CA . SER A 1 103 ? 11.667 -10.983 8.287 1.00 94.31 103 SER A CA 1
ATOM 831 C C . SER A 1 103 ? 11.482 -9.639 8.994 1.00 94.31 103 SER A C 1
ATOM 833 O O . SER A 1 103 ? 11.543 -9.588 10.221 1.00 94.31 103 SER A O 1
ATOM 835 N N . GLU A 1 104 ? 11.196 -8.567 8.249 1.00 94.56 104 GLU A N 1
ATOM 836 C CA . GLU A 1 104 ? 10.894 -7.249 8.829 1.00 94.56 104 GLU A CA 1
ATOM 837 C C . GLU A 1 104 ? 9.601 -7.273 9.657 1.00 94.56 104 GLU A C 1
ATOM 839 O O . GLU A 1 104 ? 9.509 -6.641 10.711 1.00 94.56 104 GLU A O 1
ATOM 844 N N . PHE A 1 105 ? 8.601 -8.039 9.213 1.00 95.75 105 PHE A N 1
ATOM 845 C CA . PHE A 1 105 ? 7.302 -8.145 9.871 1.00 95.75 105 PHE A CA 1
ATOM 846 C C . PHE A 1 105 ? 7.405 -8.665 11.307 1.00 95.75 105 PHE A C 1
ATOM 848 O O . PHE A 1 105 ? 6.676 -8.190 12.181 1.00 95.75 105 PHE A O 1
ATOM 855 N N . ARG A 1 106 ? 8.342 -9.581 11.586 1.00 93.25 106 ARG A N 1
ATOM 856 C CA . ARG A 1 106 ? 8.567 -10.148 12.930 1.00 93.25 106 ARG A CA 1
ATOM 857 C C . ARG A 1 106 ? 8.872 -9.097 13.997 1.00 93.25 106 ARG A C 1
ATOM 859 O O . ARG A 1 106 ? 8.534 -9.321 15.154 1.00 93.25 106 ARG A O 1
ATOM 866 N N . GLY A 1 107 ? 9.485 -7.974 13.619 1.00 90.12 107 GLY A N 1
ATOM 867 C CA . GLY A 1 107 ? 9.782 -6.857 14.521 1.00 90.12 107 GLY A CA 1
ATOM 868 C C . GLY A 1 107 ? 8.681 -5.795 14.601 1.00 90.12 107 GLY A C 1
ATOM 869 O O . GLY A 1 107 ? 8.851 -4.796 15.294 1.00 90.12 107 GLY A O 1
ATOM 870 N N . SER A 1 108 ? 7.571 -5.963 13.879 1.00 92.25 108 SER A N 1
ATOM 871 C CA . SER A 1 108 ? 6.518 -4.951 13.777 1.00 92.25 108 SER A CA 1
ATOM 872 C C . SER A 1 108 ? 5.453 -5.082 14.871 1.00 92.25 108 SER A C 1
ATOM 874 O O . SER A 1 108 ? 5.170 -6.171 15.371 1.00 92.25 108 SER A O 1
ATOM 876 N N . LEU A 1 109 ? 4.772 -3.975 15.182 1.00 88.00 109 LEU A N 1
ATOM 877 C CA . LEU A 1 109 ? 3.611 -3.972 16.086 1.00 88.00 109 LEU A CA 1
ATOM 878 C C . LEU A 1 109 ? 2.462 -4.860 15.582 1.00 88.00 109 LEU A C 1
ATOM 880 O O . LEU A 1 109 ? 1.715 -5.426 16.378 1.00 88.00 109 LEU A O 1
ATOM 884 N N . LEU A 1 110 ? 2.343 -5.028 14.261 1.00 92.00 110 LEU A N 1
ATOM 885 C CA . LEU A 1 110 ? 1.322 -5.872 13.641 1.00 92.00 110 LEU A CA 1
ATOM 886 C C . LEU A 1 110 ? 1.480 -7.351 14.015 1.00 92.00 110 LEU A C 1
ATOM 888 O O . LEU A 1 110 ? 0.480 -8.066 14.089 1.00 92.00 110 LEU A O 1
ATOM 892 N N . LYS A 1 111 ? 2.702 -7.806 14.322 1.00 93.50 111 LYS A N 1
ATOM 893 C CA . LYS A 1 111 ? 2.982 -9.196 14.706 1.00 93.50 111 LYS A CA 1
ATOM 894 C C . LYS A 1 111 ? 2.253 -9.632 15.980 1.00 93.50 111 LYS A C 1
ATOM 896 O O . LYS A 1 111 ? 2.000 -10.823 16.163 1.00 93.50 111 LYS A O 1
ATOM 901 N N . GLN A 1 112 ? 1.899 -8.678 16.843 1.00 91.50 112 GLN A N 1
ATOM 902 C CA . GLN A 1 112 ? 1.128 -8.929 18.065 1.00 91.50 112 GLN A CA 1
ATOM 903 C C . GLN A 1 112 ? -0.327 -9.318 17.766 1.00 91.50 112 GLN A C 1
ATOM 905 O O . GLN A 1 112 ? -0.965 -9.973 18.585 1.00 91.50 112 GLN A O 1
ATOM 910 N N . LYS A 1 113 ? -0.852 -8.919 16.600 1.00 93.19 113 LYS A N 1
ATOM 911 C CA . LYS A 1 113 ? -2.240 -9.155 16.179 1.00 93.19 113 LYS A CA 1
ATOM 912 C C . LYS A 1 113 ? -2.364 -10.217 15.091 1.00 93.19 113 LYS A C 1
ATOM 914 O O . LYS A 1 113 ? -3.379 -10.903 15.026 1.00 93.19 113 LYS A O 1
ATOM 919 N N . PHE A 1 114 ? -1.346 -10.343 14.244 1.00 94.88 114 PHE A N 1
ATOM 920 C CA . PHE A 1 114 ? -1.368 -11.211 13.072 1.00 94.88 114 PHE A CA 1
ATOM 921 C C . PHE A 1 114 ? -0.192 -12.206 13.111 1.00 94.88 114 PHE A C 1
ATOM 923 O O . PHE A 1 114 ? 0.961 -11.796 13.300 1.00 94.88 114 PHE A O 1
ATOM 930 N N . PRO A 1 115 ? -0.446 -13.521 12.955 1.00 94.25 115 PRO A N 1
ATOM 931 C CA . PRO A 1 115 ? 0.605 -14.536 12.947 1.00 94.25 115 PRO A CA 1
ATOM 932 C C . PRO A 1 115 ? 1.632 -14.346 11.824 1.00 94.25 115 PRO A C 1
ATOM 934 O O . PRO A 1 115 ? 2.825 -14.448 12.110 1.00 94.25 115 PRO A O 1
ATOM 937 N N . ALA A 1 116 ? 1.192 -14.003 10.617 1.00 95.44 1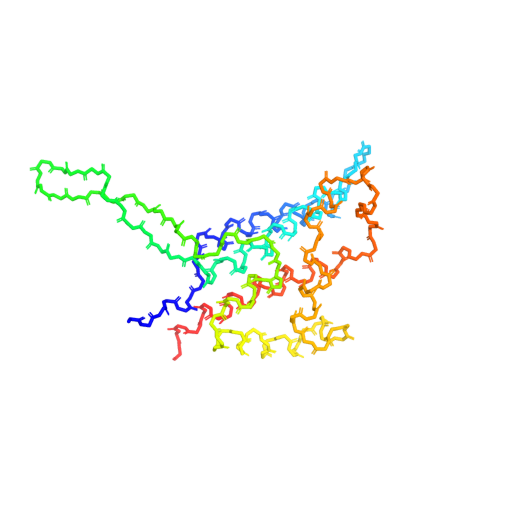16 ALA A N 1
ATOM 938 C CA . ALA A 1 116 ? 2.029 -13.670 9.467 1.00 95.44 116 ALA A CA 1
ATOM 939 C C . ALA A 1 116 ? 1.567 -12.366 8.797 1.00 95.44 116 ALA A C 1
ATOM 941 O O . ALA A 1 116 ? 0.438 -11.907 9.005 1.00 95.44 116 ALA A O 1
ATOM 942 N N . PHE A 1 117 ? 2.418 -11.771 7.954 1.00 96.12 117 PHE A N 1
ATOM 943 C CA . PHE A 1 117 ? 2.037 -10.558 7.227 1.00 96.12 117 PHE A CA 1
ATOM 944 C C . PHE A 1 117 ? 0.863 -10.804 6.265 1.00 96.12 117 PHE A C 1
ATOM 946 O O . PHE A 1 117 ? -0.021 -9.961 6.113 1.00 96.12 117 PHE A O 1
ATOM 953 N N . GLU A 1 118 ? 0.813 -11.990 5.660 1.00 95.75 118 GLU A N 1
ATOM 954 C CA . GLU A 1 118 ? -0.281 -12.407 4.780 1.00 95.75 118 GLU A CA 1
ATOM 955 C C . GLU A 1 118 ? -1.640 -12.423 5.499 1.00 95.75 118 GLU A C 1
ATOM 957 O O . GLU A 1 118 ? -2.646 -12.029 4.909 1.00 95.75 118 GLU A O 1
ATOM 962 N N . ASP A 1 119 ? -1.683 -12.783 6.786 1.00 95.12 119 ASP A N 1
ATOM 963 C CA . ASP A 1 119 ? -2.918 -12.758 7.583 1.00 95.12 119 ASP A CA 1
ATOM 964 C C . ASP A 1 119 ? -3.451 -11.332 7.749 1.00 95.12 119 ASP A C 1
ATOM 966 O O . ASP A 1 119 ? -4.661 -11.098 7.663 1.00 95.12 119 ASP A O 1
ATOM 970 N N . ALA A 1 120 ? -2.545 -10.367 7.938 1.00 94.56 120 ALA A N 1
ATOM 971 C CA . ALA A 1 120 ? -2.901 -8.957 7.972 1.00 94.56 120 ALA A CA 1
ATOM 972 C C . ALA A 1 120 ? -3.503 -8.540 6.622 1.00 94.56 120 ALA A C 1
ATOM 974 O O . ALA A 1 120 ? -4.617 -8.030 6.576 1.00 94.56 120 ALA A O 1
ATOM 975 N N . LEU A 1 121 ? -2.846 -8.837 5.499 1.00 94.81 121 LEU A N 1
ATOM 976 C CA . LEU A 1 121 ? -3.376 -8.493 4.174 1.00 94.81 121 LEU A CA 1
ATOM 977 C C . LEU A 1 121 ? -4.730 -9.155 3.880 1.00 94.81 121 LEU A C 1
ATOM 979 O O . LEU A 1 121 ? -5.631 -8.498 3.355 1.00 94.81 121 LEU A O 1
ATOM 983 N N . ASN A 1 122 ? -4.910 -10.422 4.257 1.00 93.50 122 ASN A N 1
ATOM 984 C CA . ASN A 1 122 ? -6.174 -11.145 4.112 1.00 93.50 122 ASN A CA 1
ATOM 985 C C . ASN A 1 122 ? -7.318 -10.447 4.854 1.00 93.50 122 ASN A C 1
ATOM 987 O O . ASN A 1 122 ? -8.404 -10.282 4.297 1.00 93.50 122 ASN A O 1
ATOM 991 N N . LYS A 1 123 ? -7.069 -9.973 6.081 1.00 91.31 123 LYS A N 1
ATOM 992 C CA . LYS A 1 123 ? -8.061 -9.256 6.894 1.00 91.31 123 LYS A CA 1
ATOM 993 C C . LYS A 1 123 ? -8.577 -7.981 6.216 1.00 91.31 123 LYS A C 1
ATOM 995 O O . LYS A 1 123 ? -9.743 -7.641 6.406 1.00 91.31 123 LYS A O 1
ATOM 1000 N N . PHE A 1 124 ? -7.734 -7.302 5.437 1.00 90.56 124 PHE A N 1
ATOM 1001 C CA . PHE A 1 124 ? -8.024 -5.990 4.841 1.00 90.56 124 PHE A CA 1
ATOM 1002 C C . PHE A 1 124 ? -8.224 -6.004 3.322 1.00 90.56 124 PHE A C 1
ATOM 1004 O O . PHE A 1 124 ? -8.443 -4.954 2.723 1.00 90.56 124 PHE A O 1
ATOM 1011 N N . SER A 1 125 ? -8.190 -7.172 2.675 1.00 87.56 125 SER A N 1
ATOM 1012 C CA . SER A 1 125 ? -8.209 -7.272 1.205 1.00 87.56 125 SER A CA 1
ATOM 1013 C C . SER A 1 125 ? -9.462 -6.689 0.541 1.00 87.56 125 SER A C 1
ATOM 1015 O O . SER A 1 125 ? -9.411 -6.340 -0.635 1.00 87.56 125 SER A O 1
ATOM 1017 N N . ASN A 1 126 ? -10.566 -6.544 1.281 1.00 85.69 126 ASN A N 1
ATOM 1018 C CA . ASN A 1 126 ? -11.806 -5.942 0.785 1.00 85.69 126 ASN A CA 1
ATOM 1019 C C . ASN A 1 126 ? -12.013 -4.485 1.230 1.00 85.69 126 ASN A C 1
ATOM 1021 O O . ASN A 1 126 ? -12.962 -3.849 0.771 1.00 85.69 126 ASN A O 1
ATOM 1025 N N . SER A 1 127 ? -11.137 -3.922 2.072 1.00 84.38 127 SER A N 1
ATOM 1026 C CA . SER A 1 127 ? -11.351 -2.599 2.680 1.00 84.38 127 SER A CA 1
ATOM 1027 C C . SER A 1 127 ? -11.493 -1.478 1.647 1.00 84.38 127 SER A C 1
ATOM 1029 O O . SER A 1 127 ? -12.283 -0.561 1.851 1.00 84.38 127 SER A O 1
ATOM 1031 N N . PHE A 1 128 ? -10.800 -1.577 0.508 1.00 82.81 128 PHE A N 1
ATOM 1032 C CA . PHE A 1 128 ? -10.950 -0.623 -0.594 1.00 82.81 128 PHE A CA 1
ATOM 1033 C C . PHE A 1 128 ? -12.361 -0.633 -1.206 1.00 82.81 128 PHE A C 1
ATOM 1035 O O . PHE A 1 128 ? -12.914 0.415 -1.530 1.00 82.81 128 PHE A O 1
ATOM 1042 N N . VAL A 1 129 ? -12.966 -1.811 -1.379 1.00 82.19 129 VAL A N 1
ATOM 1043 C CA . VAL A 1 129 ? -14.321 -1.932 -1.940 1.00 82.19 129 VAL A CA 1
ATOM 1044 C C . VAL A 1 129 ? -15.352 -1.483 -0.910 1.00 82.19 129 VAL A C 1
ATOM 1046 O O . VAL A 1 129 ? -16.190 -0.640 -1.218 1.00 82.19 129 VAL A O 1
ATOM 1049 N N . GLU A 1 130 ? -15.238 -1.978 0.320 1.00 85.56 130 GLU A N 1
ATOM 1050 C CA . GLU A 1 130 ? -16.168 -1.692 1.417 1.00 85.56 130 GLU A CA 1
ATOM 1051 C C . GLU A 1 130 ? -16.242 -0.199 1.766 1.00 85.56 130 GLU A C 1
ATOM 1053 O O . GLU A 1 130 ? -17.304 0.288 2.152 1.00 85.56 130 GLU A O 1
ATOM 1058 N N . ALA A 1 131 ? -15.135 0.538 1.632 1.00 86.00 131 ALA A N 1
ATOM 1059 C CA . ALA A 1 131 ? -15.094 1.968 1.930 1.00 86.00 131 ALA A CA 1
ATOM 1060 C C . ALA A 1 131 ? -15.656 2.858 0.814 1.00 86.00 131 ALA A C 1
ATOM 1062 O O . ALA A 1 131 ? -16.093 3.967 1.101 1.00 86.00 131 ALA A O 1
ATOM 1063 N N . ARG A 1 132 ? -15.670 2.401 -0.446 1.00 86.56 132 ARG A N 1
ATOM 1064 C CA . ARG A 1 132 ? -16.262 3.168 -1.563 1.00 86.56 132 ARG A CA 1
ATOM 1065 C C . ARG A 1 132 ? -17.784 3.128 -1.563 1.00 86.56 132 ARG A C 1
ATOM 1067 O O . ARG A 1 132 ? -18.418 4.054 -2.063 1.00 86.56 132 ARG A O 1
ATOM 1074 N N . TYR A 1 133 ? -18.349 2.066 -1.000 1.00 86.69 133 TYR A N 1
ATOM 1075 C CA . TYR A 1 133 ? -19.784 1.813 -0.996 1.00 86.69 133 TYR A CA 1
ATOM 1076 C C . TYR A 1 133 ? -20.305 1.648 0.437 1.00 86.69 133 TYR A C 1
ATOM 1078 O O . TYR A 1 133 ? -20.847 0.602 0.792 1.00 86.69 133 TYR A O 1
ATOM 1086 N N . PRO A 1 134 ? -20.149 2.671 1.300 1.00 83.38 134 PRO A N 1
ATOM 1087 C CA . PRO A 1 134 ? -20.514 2.555 2.711 1.00 83.38 134 PRO A CA 1
ATOM 1088 C C . PRO A 1 134 ? -22.019 2.389 2.949 1.00 83.38 134 PRO A C 1
ATOM 1090 O O . PRO A 1 134 ? -22.438 1.917 4.001 1.00 83.38 134 PRO A O 1
ATOM 1093 N N . TYR A 1 135 ? -22.829 2.754 1.957 1.00 84.44 135 TYR A N 1
ATOM 1094 C CA . TYR A 1 135 ? -24.279 2.591 1.948 1.00 84.44 135 TYR A CA 1
ATOM 1095 C C . TYR A 1 135 ? -24.734 1.177 1.549 1.00 84.44 135 TYR A C 1
ATOM 1097 O O . TYR A 1 135 ? -25.915 0.856 1.685 1.00 84.44 135 TYR A O 1
ATOM 1105 N N . GLU A 1 136 ? -23.837 0.323 1.049 1.00 86.94 136 GLU A N 1
ATOM 1106 C CA . GLU A 1 136 ? -24.172 -1.052 0.683 1.00 86.94 136 GLU A CA 1
ATOM 1107 C C . GLU A 1 136 ? -24.177 -1.987 1.899 1.00 86.94 136 GLU A C 1
ATOM 1109 O O . GLU A 1 136 ? -23.500 -1.785 2.913 1.00 86.94 136 GLU A O 1
ATOM 1114 N N . LYS A 1 137 ? -24.949 -3.074 1.797 1.00 76.38 137 LYS A N 1
ATOM 1115 C CA . LYS A 1 137 ? -25.019 -4.095 2.845 1.00 76.38 137 LYS A CA 1
ATOM 1116 C C . LYS A 1 137 ? -23.657 -4.780 2.986 1.00 76.38 137 LYS A C 1
ATOM 1118 O O . LYS A 1 137 ? -23.286 -5.601 2.157 1.00 76.38 137 LYS A O 1
ATOM 1123 N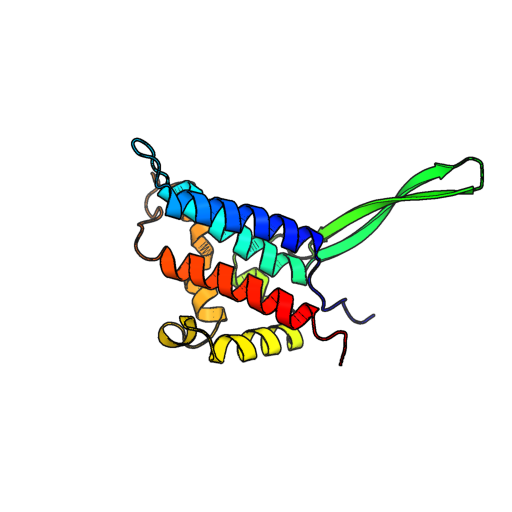 N . GLY A 1 138 ? -22.959 -4.486 4.082 1.00 74.00 138 GLY A N 1
ATOM 1124 C CA . GLY A 1 138 ? -21.602 -4.986 4.326 1.00 74.00 138 GLY A CA 1
ATOM 1125 C C . GLY A 1 138 ? -20.499 -3.956 4.075 1.00 74.00 138 GLY A C 1
ATOM 1126 O O . GLY A 1 138 ? -19.334 -4.321 4.173 1.00 74.00 138 GLY A O 1
ATOM 1127 N N . GLY A 1 139 ? -20.854 -2.693 3.809 1.00 73.06 139 GLY A N 1
ATOM 1128 C CA . GLY A 1 139 ? -19.914 -1.577 3.747 1.00 73.06 139 GLY A CA 1
ATOM 1129 C C . GLY A 1 139 ? -19.089 -1.400 5.028 1.00 73.06 139 GLY A C 1
ATOM 1130 O O . GLY A 1 139 ? -19.378 -1.971 6.088 1.00 73.06 139 GLY A O 1
ATOM 1131 N N . PHE A 1 140 ? -18.026 -0.609 4.910 1.00 76.94 140 PHE A N 1
ATOM 1132 C CA . PHE A 1 140 ? -17.009 -0.446 5.943 1.00 76.94 140 PHE A CA 1
ATOM 1133 C C . PHE A 1 140 ? -17.590 0.043 7.284 1.00 76.94 140 PHE A C 1
ATOM 1135 O O . PHE A 1 140 ? -18.349 1.007 7.328 1.00 76.94 140 PHE A O 1
ATOM 1142 N N . LYS A 1 141 ? -17.190 -0.595 8.398 1.00 71.25 141 LYS A N 1
ATOM 1143 C CA . LYS A 1 141 ? -17.736 -0.335 9.751 1.00 71.25 141 LYS A CA 1
ATOM 1144 C C . LYS A 1 141 ? -16.771 0.339 10.742 1.00 71.25 141 LYS A C 1
ATOM 1146 O O . LYS A 1 141 ? -16.989 0.267 11.947 1.00 71.25 141 LYS A O 1
ATOM 1151 N N . GLY A 1 142 ? -15.674 0.944 10.287 1.00 66.62 142 GLY A N 1
ATOM 1152 C CA . GLY A 1 142 ? -14.821 1.805 11.130 1.00 66.62 142 GLY A CA 1
ATOM 1153 C C . GLY A 1 142 ? -13.809 1.126 12.064 1.00 66.62 142 GLY A C 1
ATOM 1154 O O . GLY A 1 142 ? -12.784 1.726 12.373 1.00 66.62 142 GLY A O 1
ATOM 1155 N N . GLY A 1 143 ? -14.028 -0.122 12.485 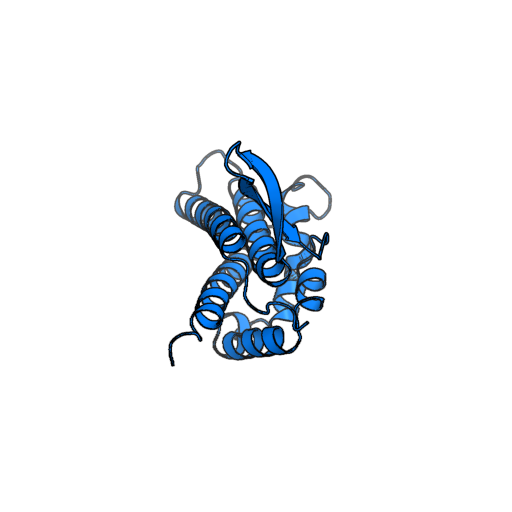1.00 71.69 143 GLY A N 1
ATOM 1156 C CA . GLY A 1 143 ? -13.313 -0.726 13.625 1.00 71.69 143 GLY A CA 1
ATOM 1157 C C . GLY A 1 143 ? -11.806 -1.007 13.487 1.00 71.69 143 GLY A C 1
ATOM 1158 O O . GLY A 1 143 ? -11.198 -1.441 14.459 1.00 71.69 143 GLY A O 1
ATOM 1159 N N . TRP A 1 144 ? -11.189 -0.796 12.320 1.00 80.94 144 TRP A N 1
ATOM 1160 C CA . TRP A 1 144 ? -9.854 -1.344 12.019 1.00 80.94 144 TRP A CA 1
ATOM 1161 C C . TRP A 1 144 ? -8.883 -0.351 11.355 1.00 80.94 144 TRP A C 1
ATOM 1163 O O . TRP A 1 144 ? -7.866 -0.757 10.792 1.00 80.94 144 TRP A O 1
ATOM 1173 N N . ILE A 1 145 ? -9.190 0.949 11.383 1.00 87.31 145 ILE A N 1
ATOM 1174 C CA . ILE A 1 145 ? -8.425 1.971 10.647 1.00 87.31 145 ILE A CA 1
ATOM 1175 C C . ILE A 1 145 ? -6.950 2.068 11.047 1.00 87.31 145 ILE A C 1
ATOM 1177 O O . ILE A 1 145 ? -6.099 2.305 10.193 1.00 87.31 145 ILE A O 1
ATOM 1181 N N . SER A 1 146 ? -6.637 1.853 12.326 1.00 89.75 146 SER A N 1
ATOM 1182 C CA . SER A 1 146 ? -5.264 1.909 12.831 1.00 89.75 146 SER A CA 1
ATOM 1183 C C . SER A 1 146 ? -4.415 0.766 12.287 1.00 89.75 146 SER A C 1
ATOM 1185 O O . SER A 1 146 ? -3.265 0.975 11.921 1.00 89.75 146 SER A O 1
ATOM 1187 N N . ASP A 1 147 ? -4.988 -0.430 12.173 1.00 92.19 147 ASP A N 1
ATOM 1188 C CA . ASP A 1 147 ? -4.292 -1.595 11.634 1.00 92.19 147 ASP A CA 1
ATOM 1189 C C . ASP A 1 147 ? -4.046 -1.454 10.130 1.00 92.19 147 ASP A C 1
ATOM 1191 O O . ASP A 1 147 ? -2.943 -1.738 9.668 1.00 92.19 147 ASP A O 1
ATOM 1195 N N . LEU A 1 148 ? -5.017 -0.920 9.383 1.00 92.88 148 LEU A N 1
ATOM 1196 C CA . LEU A 1 148 ? -4.834 -0.598 7.967 1.00 92.88 148 LEU A CA 1
ATOM 1197 C C . LEU A 1 148 ? -3.706 0.430 7.770 1.00 92.88 148 LEU A C 1
ATOM 1199 O O . LEU A 1 148 ? -2.819 0.237 6.939 1.00 92.88 148 LEU A O 1
ATOM 1203 N N . MET A 1 149 ? -3.691 1.489 8.581 1.00 93.81 149 MET A N 1
ATOM 1204 C CA . MET A 1 149 ? -2.623 2.488 8.552 1.00 93.81 149 MET A CA 1
ATOM 1205 C C . MET A 1 149 ? -1.259 1.881 8.897 1.00 93.81 149 MET A C 1
ATOM 1207 O O . MET A 1 149 ? -0.278 2.110 8.191 1.00 93.81 149 MET A O 1
ATOM 1211 N N . ASN A 1 150 ? -1.199 1.044 9.933 1.00 95.06 150 ASN A N 1
ATOM 1212 C CA . ASN A 1 150 ? 0.022 0.351 10.334 1.00 95.06 150 ASN A CA 1
ATOM 1213 C C . ASN A 1 150 ? 0.563 -0.563 9.224 1.00 95.06 150 ASN A C 1
ATOM 1215 O O . ASN A 1 150 ? 1.777 -0.655 9.068 1.00 95.06 150 ASN A O 1
ATOM 1219 N N . ILE A 1 151 ? -0.302 -1.208 8.430 1.00 96.12 151 ILE A N 1
ATOM 1220 C CA . ILE A 1 151 ? 0.112 -1.999 7.258 1.00 96.12 151 ILE A CA 1
ATOM 1221 C C . ILE A 1 151 ? 0.737 -1.102 6.188 1.00 96.12 151 ILE A C 1
ATOM 1223 O O . ILE A 1 151 ? 1.803 -1.434 5.669 1.00 96.12 151 ILE A O 1
ATOM 1227 N N . SER A 1 152 ? 0.111 0.037 5.878 1.00 96.75 152 SER A N 1
ATOM 1228 C CA . SER A 1 152 ? 0.655 1.016 4.925 1.00 96.75 152 SER A CA 1
ATOM 1229 C C . SER A 1 152 ? 2.036 1.520 5.364 1.00 96.75 152 SER A C 1
ATOM 1231 O O . SER A 1 152 ? 2.995 1.464 4.593 1.00 96.75 152 SER A O 1
ATOM 1233 N N . VAL A 1 153 ? 2.171 1.927 6.631 1.00 95.62 153 VAL A N 1
ATOM 1234 C CA . VAL A 1 153 ? 3.439 2.397 7.218 1.00 95.62 153 VAL A CA 1
ATOM 1235 C C . VAL A 1 153 ? 4.499 1.299 7.213 1.00 95.62 153 VAL A C 1
ATOM 1237 O O . VAL A 1 153 ? 5.652 1.552 6.860 1.00 95.62 153 VAL A O 1
ATOM 1240 N N . PHE A 1 154 ? 4.120 0.074 7.578 1.00 96.62 154 PHE A N 1
ATOM 1241 C CA . PHE A 1 154 ? 5.014 -1.075 7.538 1.00 96.62 154 PHE A CA 1
ATOM 1242 C C . PHE A 1 154 ? 5.564 -1.291 6.124 1.00 96.62 154 PHE A C 1
ATOM 1244 O O . PHE A 1 154 ? 6.780 -1.309 5.948 1.00 96.62 154 PHE A O 1
ATOM 1251 N N . LEU A 1 155 ? 4.694 -1.365 5.112 1.00 96.12 155 LEU A N 1
ATOM 1252 C CA . LEU A 1 155 ? 5.106 -1.560 3.721 1.00 96.12 155 LEU A CA 1
ATOM 1253 C C . LEU A 1 155 ? 6.012 -0.441 3.217 1.00 96.12 155 LEU A C 1
ATOM 1255 O O . LEU A 1 155 ? 7.042 -0.740 2.617 1.00 96.12 155 LEU A O 1
ATOM 1259 N N . LYS A 1 156 ? 5.672 0.822 3.499 1.00 95.38 156 LYS A N 1
ATOM 1260 C CA . LYS A 1 156 ? 6.515 1.980 3.177 1.00 95.38 156 LYS A CA 1
ATOM 1261 C C . LYS A 1 156 ? 7.934 1.781 3.712 1.00 95.38 156 LYS A C 1
ATOM 1263 O O . LYS A 1 156 ? 8.891 1.813 2.944 1.00 95.38 156 LYS A O 1
ATOM 1268 N N . ASN A 1 157 ? 8.065 1.512 5.010 1.00 93.69 157 ASN A N 1
ATOM 1269 C CA . ASN A 1 157 ? 9.362 1.359 5.670 1.00 93.69 157 ASN A CA 1
ATOM 1270 C C . ASN A 1 157 ? 10.135 0.133 5.159 1.00 93.69 157 ASN A C 1
ATOM 1272 O O . ASN A 1 157 ? 11.341 0.207 4.933 1.00 93.69 157 ASN A O 1
ATOM 1276 N N . THR A 1 158 ? 9.450 -0.991 4.951 1.00 93.38 158 THR A N 1
ATOM 1277 C CA . THR A 1 158 ? 10.051 -2.226 4.436 1.00 93.38 158 THR A CA 1
ATOM 1278 C C . THR A 1 158 ? 10.536 -2.068 2.997 1.00 93.38 158 THR A C 1
ATOM 1280 O O . THR A 1 158 ? 11.607 -2.570 2.663 1.00 93.38 158 THR A O 1
ATOM 1283 N N . ILE A 1 159 ? 9.802 -1.343 2.150 1.00 91.12 159 ILE A N 1
ATOM 1284 C CA . ILE A 1 159 ? 10.211 -1.029 0.775 1.00 91.12 159 ILE A CA 1
ATOM 1285 C C . ILE A 1 159 ? 11.517 -0.241 0.758 1.00 91.12 159 ILE A C 1
ATOM 1287 O O . ILE A 1 159 ? 12.429 -0.634 0.032 1.00 91.12 159 ILE A O 1
ATOM 1291 N N . PHE A 1 160 ? 11.633 0.809 1.579 1.00 83.31 160 PHE A N 1
ATOM 1292 C CA . PHE A 1 160 ? 12.874 1.580 1.686 1.00 83.31 160 PHE A CA 1
ATOM 1293 C C . PHE A 1 160 ? 14.032 0.699 2.153 1.00 83.31 160 PHE A C 1
ATOM 1295 O O . PHE A 1 160 ? 15.033 0.612 1.454 1.00 83.31 160 PHE A O 1
ATOM 1302 N N . LYS A 1 161 ? 13.856 -0.072 3.231 1.00 85.56 161 LYS A N 1
ATOM 1303 C CA . LYS A 1 161 ? 14.895 -0.986 3.733 1.00 85.56 161 LYS A CA 1
ATOM 1304 C C . LYS A 1 161 ? 15.345 -2.026 2.710 1.00 85.56 161 LYS A C 1
ATOM 1306 O O . LYS A 1 161 ? 16.526 -2.328 2.626 1.00 85.56 161 LYS A O 1
ATOM 1311 N N . ILE A 1 162 ? 14.417 -2.598 1.941 1.00 82.88 162 ILE A N 1
ATOM 1312 C CA . ILE A 1 162 ? 14.747 -3.582 0.899 1.00 82.88 162 ILE A CA 1
ATOM 1313 C C . ILE A 1 162 ? 15.429 -2.904 -0.299 1.00 82.88 162 ILE A C 1
ATOM 1315 O O . ILE A 1 162 ? 16.305 -3.518 -0.909 1.00 82.88 162 ILE A O 1
ATOM 1319 N N . GLY A 1 163 ? 15.040 -1.670 -0.632 1.00 69.06 163 GLY A N 1
ATOM 1320 C CA . GLY A 1 163 ? 15.635 -0.866 -1.703 1.00 69.06 163 GLY A CA 1
ATOM 1321 C C . GLY A 1 163 ? 17.016 -0.288 -1.367 1.00 69.06 163 GLY A C 1
ATOM 1322 O O . GLY A 1 163 ? 17.827 -0.117 -2.273 1.00 69.06 163 GLY A O 1
ATOM 1323 N N . GLU A 1 164 ? 17.300 -0.044 -0.085 1.00 52.56 164 GLU A N 1
ATOM 1324 C CA . GLU A 1 164 ? 18.564 0.491 0.448 1.00 52.56 164 GLU A CA 1
ATOM 1325 C C . GLU A 1 164 ? 19.665 -0.565 0.652 1.00 52.56 164 GLU A C 1
ATOM 1327 O O . GLU A 1 164 ? 20.789 -0.197 0.983 1.00 52.56 164 GLU A O 1
ATOM 1332 N N . ILE A 1 165 ? 19.414 -1.865 0.415 1.00 51.38 165 ILE A N 1
ATOM 1333 C CA . ILE A 1 165 ? 20.464 -2.915 0.411 1.00 51.38 165 ILE A CA 1
ATOM 1334 C C . ILE A 1 165 ? 21.328 -2.783 -0.857 1.00 51.38 165 ILE A C 1
ATOM 1336 O O . ILE A 1 165 ? 21.410 -3.694 -1.685 1.00 51.38 165 ILE A O 1
ATOM 1340 N N . ARG A 1 166 ? 21.898 -1.597 -1.056 1.00 44.78 166 ARG A N 1
ATOM 1341 C CA . ARG A 1 166 ? 22.631 -1.193 -2.247 1.00 44.78 166 ARG A CA 1
ATOM 1342 C C . ARG A 1 166 ? 24.037 -0.676 -1.946 1.00 44.78 166 ARG A C 1
ATOM 1344 O O . ARG A 1 166 ? 24.847 -0.716 -2.859 1.00 44.78 166 ARG A O 1
ATOM 1351 N N . ASP A 1 167 ? 24.356 -0.318 -0.701 1.00 33.94 167 ASP A N 1
ATOM 1352 C CA . ASP A 1 167 ? 25.653 0.294 -0.364 1.00 33.94 167 ASP A CA 1
ATOM 1353 C C . ASP A 1 167 ? 26.389 -0.390 0.812 1.00 33.94 167 ASP A C 1
ATOM 1355 O O . ASP A 1 167 ? 26.983 0.287 1.652 1.00 33.94 167 ASP A O 1
ATOM 1359 N N . ALA A 1 168 ? 26.368 -1.727 0.888 1.00 31.31 168 ALA A N 1
ATOM 1360 C CA . ALA A 1 168 ? 27.226 -2.503 1.797 1.00 31.31 168 ALA A CA 1
ATOM 1361 C C . ALA A 1 168 ? 27.947 -3.638 1.062 1.00 31.31 168 ALA A C 1
ATOM 1363 O O . ALA A 1 168 ? 27.263 -4.377 0.316 1.00 31.31 168 ALA A O 1
#

Secondary structure (DSSP, 8-state):
-----S--HHHHHHHHHHHHHHHHHHHH--TTS-THHHHHHHHHHHHHHHHHHTTEEEEEEEEEE-TTS-EEEEEEEEES-----HHHHHHHS-HHHHHHHHHHHTTSGGGGT-SSHHHHHHHHTTHHHHHH-TTSTT---STTHHHHHHHHHHHHHHHHHHHTTT--

pLDDT: mean 87.35, std 12.46, range [31.31, 98.25]

Sequence (168 aa):
MARNSLPQMHVVTTANAFAKTGELLLEERPEGTDWLYPFVVNVALSIELYLKSYLAEEDLIPFLVHEDGSTTYQRFTKCIAHDHRFDKLYAKIPAHIKSKIESEFRGSLLKQKFPAFEDALNKFSNSFVEARYPYEKGGFKGGWISDLMNISVFLKNTIFKIGEIRDA